Protein AF-A0A0S8BFP9-F1 (afdb_monomer_lite)

Structure (mmCIF, N/CA/C/O backbone):
data_AF-A0A0S8BFP9-F1
#
_entry.id   AF-A0A0S8BFP9-F1
#
loop_
_atom_site.group_PDB
_atom_site.id
_atom_site.type_symbol
_atom_site.label_atom_id
_atom_site.label_alt_id
_atom_site.label_comp_id
_atom_site.label_asym_id
_atom_site.label_entity_id
_atom_site.label_seq_id
_atom_site.pdbx_PDB_ins_code
_atom_site.Cartn_x
_atom_site.Cartn_y
_atom_site.Cartn_z
_atom_site.occupancy
_atom_site.B_iso_or_equiv
_atom_site.auth_seq_id
_atom_site.auth_comp_id
_atom_site.auth_asym_id
_atom_site.auth_atom_id
_atom_site.pdbx_PDB_model_num
ATOM 1 N N . MET A 1 1 ? 27.212 2.553 -11.081 1.00 52.69 1 MET A N 1
ATOM 2 C CA . MET A 1 1 ? 25.818 2.600 -11.559 1.00 52.69 1 MET A CA 1
ATOM 3 C C . MET A 1 1 ? 25.755 3.638 -12.652 1.00 52.69 1 MET A C 1
ATOM 5 O O . MET A 1 1 ? 26.183 4.760 -12.405 1.00 52.69 1 MET A O 1
ATOM 9 N N . ASP A 1 2 ? 25.325 3.248 -13.846 1.00 47.03 2 ASP A N 1
ATOM 10 C CA . ASP A 1 2 ? 25.169 4.164 -14.972 1.00 47.03 2 ASP A CA 1
ATOM 11 C C . ASP A 1 2 ? 23.800 4.869 -14.843 1.00 47.03 2 ASP A C 1
ATOM 13 O O . ASP A 1 2 ? 22.775 4.186 -14.775 1.00 47.03 2 ASP A O 1
ATOM 17 N N . PRO A 1 3 ? 23.735 6.209 -14.730 1.00 57.53 3 PRO A N 1
ATOM 18 C CA . PRO A 1 3 ? 22.481 6.944 -14.524 1.00 57.53 3 PRO A CA 1
ATOM 19 C C . PRO A 1 3 ? 21.502 6.831 -15.703 1.00 57.53 3 PRO A C 1
ATOM 21 O O . PRO A 1 3 ? 20.335 7.188 -15.564 1.00 57.53 3 PRO A O 1
ATOM 24 N N . THR A 1 4 ? 21.953 6.310 -16.845 1.00 59.19 4 THR A N 1
ATOM 25 C CA . THR A 1 4 ? 21.115 6.047 -18.022 1.00 59.19 4 THR A CA 1
ATOM 26 C C . THR A 1 4 ? 20.369 4.710 -17.963 1.00 59.19 4 THR A C 1
ATOM 28 O O . THR A 1 4 ? 19.548 4.443 -18.826 1.00 59.19 4 THR A O 1
ATOM 31 N N . GLN A 1 5 ? 20.591 3.880 -16.938 1.00 54.28 5 GLN A N 1
ATOM 32 C CA . GLN A 1 5 ? 20.039 2.521 -16.865 1.00 54.28 5 GLN A CA 1
ATOM 33 C C . GLN A 1 5 ? 18.662 2.430 -16.173 1.00 54.28 5 GLN A C 1
ATOM 35 O O . GLN A 1 5 ? 18.016 1.385 -16.217 1.00 54.28 5 GLN A O 1
ATOM 40 N N . PHE A 1 6 ? 18.173 3.517 -15.562 1.00 60.22 6 PHE A N 1
ATOM 41 C CA . PHE A 1 6 ? 16.820 3.584 -14.993 1.00 60.22 6 PHE A CA 1
ATOM 42 C C . PHE A 1 6 ? 15.785 3.871 -16.085 1.00 60.22 6 PHE A C 1
ATOM 44 O O . PHE A 1 6 ? 15.186 4.945 -16.152 1.00 60.22 6 PHE A O 1
ATOM 51 N N . HIS A 1 7 ? 15.584 2.904 -16.973 1.00 69.25 7 HIS A N 1
ATOM 52 C CA . HIS A 1 7 ? 14.454 2.913 -17.889 1.00 69.25 7 HIS A CA 1
ATOM 53 C C . HIS A 1 7 ? 13.251 2.333 -17.148 1.00 69.25 7 HIS A C 1
ATOM 55 O O . HIS A 1 7 ? 13.178 1.132 -16.913 1.00 69.25 7 HIS A O 1
ATOM 61 N N . ILE A 1 8 ? 12.326 3.199 -16.734 1.00 74.12 8 ILE A N 1
ATOM 62 C CA . ILE A 1 8 ? 11.048 2.746 -16.188 1.00 74.12 8 ILE A CA 1
ATOM 63 C C . ILE A 1 8 ? 10.265 2.108 -17.333 1.00 74.12 8 ILE A C 1
ATOM 65 O O . ILE A 1 8 ? 9.899 2.791 -18.293 1.00 74.12 8 ILE A O 1
ATOM 69 N N . ASP A 1 9 ? 10.000 0.812 -17.214 1.00 86.38 9 ASP A N 1
ATOM 70 C CA . ASP A 1 9 ? 9.051 0.136 -18.084 1.00 86.38 9 ASP A CA 1
ATOM 71 C C . ASP A 1 9 ? 7.632 0.594 -17.716 1.00 86.38 9 ASP A C 1
ATOM 73 O O . ASP A 1 9 ? 7.078 0.245 -16.671 1.00 86.38 9 ASP A O 1
ATOM 77 N N . TRP A 1 10 ? 7.054 1.443 -18.568 1.00 84.31 10 TRP A N 1
ATOM 78 C CA . TRP A 1 10 ? 5.724 2.011 -18.356 1.00 84.31 10 TRP A CA 1
ATOM 79 C C . TRP A 1 10 ? 4.604 0.972 -18.440 1.00 84.31 10 TRP A C 1
ATOM 81 O O . TRP A 1 10 ? 3.555 1.187 -17.831 1.00 84.31 10 TRP A O 1
ATOM 91 N N . ALA A 1 11 ? 4.811 -0.130 -19.167 1.00 88.38 11 ALA A N 1
ATOM 92 C CA . ALA A 1 11 ? 3.841 -1.213 -19.236 1.00 88.38 11 ALA A CA 1
ATOM 93 C C . ALA A 1 11 ? 3.813 -1.964 -17.900 1.00 88.38 11 ALA A C 1
ATOM 95 O O . ALA A 1 11 ? 2.757 -2.043 -17.271 1.00 88.38 11 ALA A O 1
ATOM 96 N N . VAL A 1 12 ? 4.985 -2.378 -17.403 1.00 89.12 12 VAL A N 1
ATOM 97 C CA . VAL A 1 12 ? 5.119 -3.038 -16.091 1.00 89.12 12 VAL A CA 1
ATOM 98 C C . VAL A 1 12 ? 4.614 -2.132 -14.972 1.00 89.12 12 VAL A C 1
ATOM 100 O O . VAL A 1 12 ? 3.853 -2.567 -14.108 1.00 89.12 12 VAL A O 1
ATOM 103 N N . LEU A 1 13 ? 4.976 -0.845 -14.995 1.00 87.81 13 LEU A N 1
ATOM 104 C CA . LEU A 1 13 ? 4.480 0.116 -14.013 1.00 87.81 13 LEU A CA 1
ATOM 10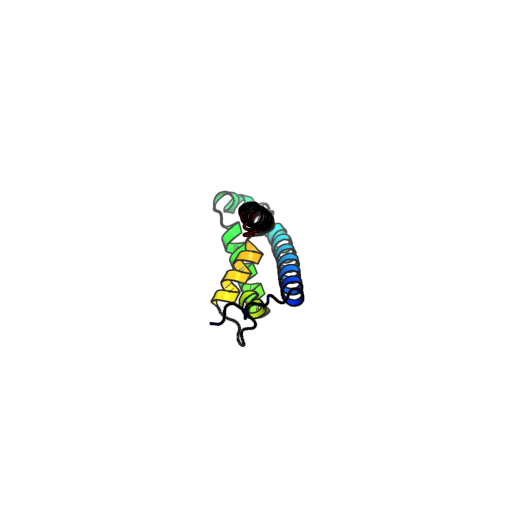5 C C . LEU A 1 13 ? 2.949 0.205 -14.027 1.00 87.81 13 LEU A C 1
ATOM 107 O O . LEU A 1 13 ? 2.330 0.208 -12.964 1.00 87.81 13 LEU A O 1
ATOM 111 N N . GLY A 1 14 ? 2.336 0.267 -15.212 1.00 86.00 14 GLY A N 1
ATOM 112 C CA . GLY A 1 14 ? 0.883 0.301 -15.359 1.00 86.00 14 GLY A CA 1
ATOM 113 C C . GLY A 1 14 ? 0.203 -0.947 -14.795 1.00 86.00 14 GLY A C 1
ATOM 114 O O . GLY A 1 14 ? -0.771 -0.827 -14.052 1.00 86.00 14 GLY A O 1
ATOM 115 N N . GLU A 1 15 ? 0.744 -2.130 -15.087 1.00 90.44 15 GLU A N 1
ATOM 116 C CA . GLU A 1 15 ? 0.239 -3.410 -14.578 1.00 90.44 15 GLU A CA 1
ATOM 117 C C . GLU A 1 15 ? 0.348 -3.509 -13.053 1.00 90.44 15 GLU A C 1
ATOM 119 O O . GLU A 1 15 ? -0.619 -3.878 -12.378 1.00 90.44 15 GLU A O 1
ATOM 124 N N . VAL A 1 16 ? 1.494 -3.119 -12.488 1.00 91.69 16 VAL A N 1
ATOM 125 C CA . VAL A 1 16 ? 1.723 -3.113 -11.037 1.00 91.69 16 VAL A CA 1
ATOM 126 C C . VAL A 1 16 ? 0.770 -2.141 -10.345 1.00 91.69 16 VAL A C 1
ATOM 128 O O . VAL A 1 16 ? 0.120 -2.514 -9.368 1.00 91.69 16 VAL A O 1
ATOM 131 N N . LEU A 1 17 ? 0.631 -0.915 -10.857 1.00 88.75 17 LEU A N 1
ATOM 132 C CA . LEU A 1 17 ? -0.293 0.075 -10.297 1.00 88.75 17 LEU A CA 1
ATOM 133 C C . LEU A 1 17 ? -1.750 -0.390 -10.394 1.00 88.75 17 LEU A C 1
ATOM 135 O O . LEU A 1 17 ? -2.485 -0.288 -9.413 1.00 88.75 17 LEU A O 1
ATOM 139 N N . GLY A 1 18 ? -2.162 -0.938 -11.540 1.00 89.06 18 GLY A N 1
ATOM 140 C CA . GLY A 1 18 ? -3.500 -1.501 -11.725 1.00 89.06 18 GLY A CA 1
ATOM 141 C C . GLY A 1 18 ? -3.785 -2.626 -10.730 1.00 89.06 18 GLY A C 1
ATOM 142 O O . GLY A 1 18 ? -4.828 -2.625 -10.075 1.00 89.06 18 GLY A O 1
ATOM 143 N N . THR A 1 19 ? -2.821 -3.526 -10.539 1.00 92.94 19 THR A N 1
ATOM 144 C CA . THR A 1 19 ? -2.912 -4.622 -9.568 1.00 92.94 19 THR A CA 1
ATOM 145 C C . THR A 1 19 ? -3.032 -4.099 -8.139 1.00 92.94 19 THR A C 1
ATOM 147 O O . THR A 1 19 ? -3.921 -4.532 -7.411 1.00 92.94 19 THR A O 1
ATOM 150 N N . ILE A 1 20 ? -2.201 -3.127 -7.742 1.00 91.06 20 ILE A N 1
ATOM 151 C CA . ILE A 1 20 ? -2.272 -2.490 -6.418 1.00 91.06 20 ILE A CA 1
ATOM 152 C C . ILE A 1 20 ? -3.646 -1.857 -6.187 1.00 91.06 20 ILE A C 1
ATOM 154 O O . ILE A 1 20 ? -4.222 -2.047 -5.119 1.00 91.06 20 ILE A O 1
ATOM 158 N N . ILE A 1 21 ? -4.182 -1.126 -7.169 1.00 89.12 21 ILE A N 1
ATOM 159 C CA . ILE A 1 21 ? -5.489 -0.465 -7.059 1.00 89.12 21 ILE A CA 1
ATOM 160 C C . ILE A 1 21 ? -6.592 -1.503 -6.858 1.00 89.12 21 ILE A C 1
ATOM 162 O O . ILE A 1 21 ? -7.374 -1.394 -5.914 1.00 89.12 21 ILE A O 1
ATOM 166 N N . VAL A 1 22 ? -6.642 -2.527 -7.715 1.00 91.19 22 VAL A N 1
ATOM 167 C CA . VAL A 1 22 ? -7.634 -3.605 -7.611 1.00 91.19 22 VAL A CA 1
ATOM 168 C C . VAL A 1 22 ? -7.517 -4.299 -6.256 1.00 91.19 22 VAL A C 1
ATOM 170 O O . VAL A 1 22 ? -8.521 -4.478 -5.568 1.00 91.19 22 VAL A O 1
ATOM 173 N N . LEU A 1 23 ? -6.296 -4.623 -5.830 1.00 92.06 23 LEU A N 1
ATOM 174 C CA . LEU A 1 23 ? -6.045 -5.285 -4.557 1.00 92.06 23 LEU A CA 1
ATOM 175 C C . LEU A 1 23 ? -6.479 -4.433 -3.362 1.00 92.06 23 LEU A C 1
ATOM 177 O O . LEU A 1 23 ? -7.138 -4.940 -2.456 1.00 92.06 23 LEU A O 1
ATOM 181 N N . ALA A 1 24 ? -6.166 -3.137 -3.381 1.00 90.94 24 ALA A N 1
ATOM 182 C CA . ALA A 1 24 ? -6.587 -2.194 -2.355 1.00 90.94 24 ALA A CA 1
ATOM 183 C C . ALA A 1 24 ? -8.116 -2.126 -2.264 1.00 90.94 24 ALA A C 1
ATOM 185 O O . ALA A 1 24 ? -8.660 -2.222 -1.166 1.00 90.94 24 ALA A O 1
ATOM 186 N N . PHE A 1 25 ? -8.825 -2.060 -3.399 1.00 90.56 25 PHE A N 1
ATOM 187 C CA . PHE A 1 25 ? -10.289 -2.106 -3.410 1.00 90.56 25 PHE A CA 1
ATOM 188 C C . PHE A 1 25 ? -10.833 -3.405 -2.808 1.00 90.56 25 PHE A C 1
ATOM 190 O O . PHE A 1 25 ? -11.739 -3.349 -1.977 1.00 90.56 25 PHE A O 1
ATOM 197 N N . PHE A 1 26 ? -10.285 -4.566 -3.178 1.00 92.44 26 PHE A N 1
ATOM 198 C CA . PHE A 1 26 ? -10.720 -5.851 -2.621 1.00 92.44 26 PHE A CA 1
ATOM 199 C C . PHE A 1 26 ? -10.506 -5.928 -1.107 1.00 92.44 26 PHE A C 1
ATOM 201 O O . PHE A 1 26 ? -11.437 -6.278 -0.380 1.00 92.44 26 PHE A O 1
ATOM 208 N N . VAL A 1 27 ? -9.314 -5.566 -0.625 1.00 91.69 27 VAL A N 1
ATOM 209 C CA . VAL A 1 27 ? -8.992 -5.562 0.810 1.00 91.69 27 VAL A CA 1
ATOM 210 C C . VAL A 1 27 ? -9.898 -4.584 1.559 1.00 91.69 27 VAL A C 1
ATOM 212 O O . VAL A 1 27 ? -10.469 -4.942 2.588 1.00 91.69 27 VAL A O 1
ATOM 215 N N . GLU A 1 28 ? -10.097 -3.379 1.022 1.00 89.69 28 GLU A N 1
ATOM 216 C CA . GLU A 1 28 ? -10.956 -2.356 1.619 1.00 89.69 28 GLU A CA 1
ATOM 217 C C . GLU A 1 28 ? -12.414 -2.828 1.715 1.00 89.69 28 GLU A C 1
ATOM 219 O O . GLU A 1 28 ? -13.022 -2.721 2.780 1.00 89.69 28 GLU A O 1
ATOM 224 N N . ARG A 1 29 ? -12.972 -3.402 0.638 1.00 92.38 29 ARG A N 1
ATOM 225 C CA . ARG A 1 29 ? -14.355 -3.910 0.622 1.00 92.38 29 ARG A CA 1
ATOM 226 C C . ARG A 1 29 ? -14.549 -5.145 1.503 1.00 92.38 29 ARG A C 1
ATOM 228 O O . ARG A 1 29 ? -15.601 -5.290 2.117 1.00 92.38 29 ARG A O 1
ATOM 235 N N . ALA A 1 30 ? -13.560 -6.032 1.591 1.00 91.44 30 ALA A N 1
ATOM 236 C CA . ALA A 1 30 ? -13.634 -7.194 2.473 1.00 91.44 30 ALA A CA 1
ATOM 237 C C . ALA A 1 30 ? -13.593 -6.778 3.953 1.00 91.44 30 ALA A C 1
ATOM 239 O O . ALA A 1 30 ? -14.377 -7.266 4.769 1.00 91.44 30 ALA A O 1
ATOM 240 N N . LEU A 1 31 ? -12.706 -5.842 4.301 1.00 90.50 31 LEU A N 1
ATOM 241 C CA . LEU A 1 31 ? -12.556 -5.364 5.672 1.00 90.50 31 LEU A CA 1
ATOM 242 C C . LEU A 1 31 ? -13.670 -4.422 6.110 1.00 90.50 31 LEU A C 1
ATOM 244 O O . LEU A 1 31 ? -13.976 -4.398 7.301 1.00 90.50 31 LEU A O 1
ATOM 248 N N . SER A 1 32 ? -14.311 -3.685 5.197 1.00 90.31 32 SER A N 1
ATOM 249 C CA . SER A 1 32 ? -15.430 -2.807 5.558 1.00 90.31 32 SER A CA 1
ATOM 250 C C . SER A 1 32 ? -16.567 -3.593 6.211 1.00 90.31 32 SER A C 1
ATOM 252 O O . SER A 1 32 ? -17.092 -3.157 7.231 1.00 90.31 32 SER A O 1
ATOM 254 N N . LEU A 1 33 ? -16.865 -4.805 5.726 1.00 89.62 33 LEU A N 1
ATOM 255 C CA . LEU A 1 33 ? -17.869 -5.691 6.332 1.00 89.62 33 LEU A CA 1
ATOM 256 C C . LEU A 1 33 ? -17.552 -6.023 7.799 1.00 89.62 33 LEU A C 1
ATOM 258 O O . LEU A 1 33 ? -18.453 -6.102 8.634 1.00 89.62 33 LEU A O 1
ATOM 262 N N . VAL A 1 34 ? -16.269 -6.195 8.125 1.00 88.25 34 VAL A N 1
ATOM 263 C CA . VAL A 1 34 ? -15.810 -6.492 9.489 1.00 88.25 34 VAL A CA 1
ATOM 264 C C . VAL A 1 34 ? -15.776 -5.223 10.341 1.00 88.25 34 VAL A C 1
ATOM 266 O O . VAL A 1 34 ? -16.234 -5.227 11.484 1.00 88.25 34 VAL A O 1
ATOM 269 N N . PHE A 1 35 ? -15.250 -4.126 9.798 1.00 87.19 35 PHE A N 1
ATOM 270 C CA . PHE A 1 35 ? -15.038 -2.875 10.525 1.00 87.19 35 PHE A CA 1
ATOM 271 C C . PHE A 1 35 ? -16.320 -2.089 10.788 1.00 87.19 35 PHE A C 1
ATOM 273 O O . PHE A 1 35 ? -16.371 -1.350 11.773 1.00 87.19 35 PHE A O 1
ATOM 280 N N . G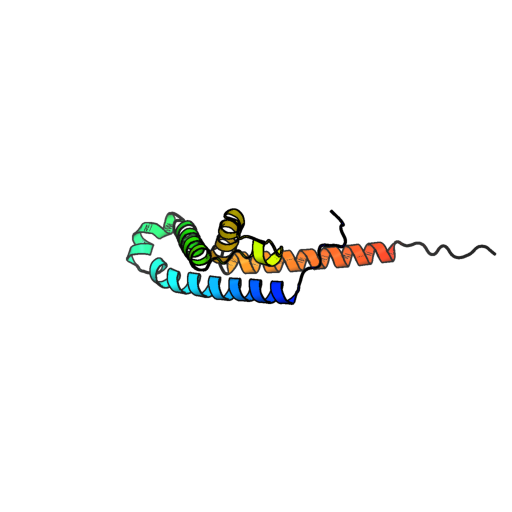LU A 1 36 ? -17.341 -2.247 9.949 1.00 85.94 36 GLU A N 1
ATOM 281 C CA . GLU A 1 36 ? -18.653 -1.611 10.110 1.00 85.94 36 GLU A CA 1
ATOM 282 C C . GLU A 1 36 ? -19.614 -2.450 10.965 1.00 85.94 36 GLU A C 1
ATOM 284 O O . GLU A 1 36 ? -20.660 -1.960 11.397 1.00 85.94 36 GLU A O 1
ATOM 289 N N . HIS A 1 37 ? -19.263 -3.702 11.281 1.00 88.69 37 HIS A N 1
ATOM 290 C CA . HIS A 1 37 ? -20.073 -4.535 12.160 1.00 88.69 37 HIS A CA 1
ATOM 291 C C . HIS A 1 37 ? -20.228 -3.876 13.545 1.00 88.69 37 HIS A C 1
ATOM 293 O O . HIS A 1 37 ? -19.243 -3.535 14.205 1.00 88.69 37 HIS A O 1
ATOM 299 N N . ARG A 1 38 ? -21.473 -3.736 14.031 1.00 81.62 38 ARG A N 1
ATOM 300 C CA . ARG A 1 38 ? -21.813 -2.979 15.261 1.00 81.62 38 ARG A CA 1
ATOM 301 C C . ARG A 1 38 ? -20.989 -3.403 16.483 1.00 81.62 38 ARG A C 1
ATOM 303 O O . ARG A 1 38 ? -20.605 -2.555 17.283 1.00 81.62 38 ARG A O 1
ATOM 310 N N . GLY A 1 39 ? -20.681 -4.697 16.613 1.00 80.56 39 GLY A N 1
ATOM 311 C CA . GLY A 1 39 ? -19.848 -5.217 17.704 1.00 80.56 39 GLY A CA 1
ATOM 312 C C . GLY A 1 39 ? -18.373 -4.808 17.609 1.00 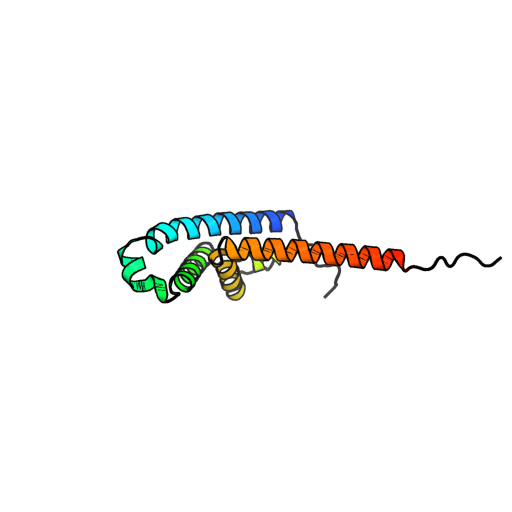80.56 39 GLY A C 1
ATOM 313 O O . GLY A 1 39 ? -17.736 -4.562 18.632 1.00 80.56 39 GLY A O 1
ATOM 314 N N . PHE A 1 40 ? -17.837 -4.683 16.393 1.00 82.88 40 PHE A N 1
ATOM 315 C CA . PHE A 1 40 ? -16.467 -4.227 16.174 1.00 82.88 40 PHE A CA 1
ATOM 316 C C . PHE A 1 40 ? -16.346 -2.729 16.468 1.00 82.88 40 PHE A C 1
ATOM 318 O O . PHE A 1 40 ? -15.468 -2.318 17.227 1.00 82.88 40 PHE A O 1
ATOM 325 N N . VAL A 1 41 ? -17.285 -1.925 15.957 1.00 82.31 41 VAL A N 1
ATOM 326 C CA . VAL A 1 41 ? -17.359 -0.480 16.224 1.00 82.31 41 VAL A CA 1
ATOM 327 C C . VAL A 1 41 ? -17.465 -0.220 17.731 1.00 82.31 41 VAL A C 1
ATOM 329 O O . VAL A 1 41 ? -16.625 0.471 18.303 1.00 82.31 41 VAL A O 1
ATOM 332 N N . ALA A 1 42 ? -18.407 -0.865 18.423 1.00 80.81 42 ALA A N 1
ATOM 333 C CA . ALA A 1 42 ? -18.596 -0.666 19.862 1.00 80.81 42 ALA A CA 1
ATOM 334 C C . ALA A 1 42 ? -17.337 -0.964 20.706 1.00 80.81 42 ALA A C 1
ATOM 336 O O . ALA A 1 42 ? -17.159 -0.393 21.783 1.00 80.81 42 ALA A O 1
ATOM 337 N N . ARG A 1 43 ? -16.447 -1.848 20.233 1.00 81.06 43 ARG A N 1
ATOM 338 C CA . ARG A 1 43 ? -15.254 -2.293 20.968 1.00 81.06 43 ARG A CA 1
ATOM 339 C C . ARG A 1 43 ? -13.967 -1.563 20.560 1.00 81.06 43 ARG A C 1
ATOM 341 O O . ARG A 1 43 ? -13.072 -1.413 21.397 1.00 81.06 43 ARG A O 1
ATOM 348 N N . PHE A 1 44 ? -13.855 -1.132 19.302 1.00 81.38 44 PHE A N 1
ATOM 349 C CA . PHE A 1 44 ? -12.574 -0.754 18.690 1.00 81.38 44 PHE A CA 1
ATOM 350 C C . PHE A 1 44 ? -12.555 0.598 17.967 1.00 81.38 44 PHE A C 1
ATOM 352 O O . PHE A 1 44 ? -11.476 1.017 17.547 1.00 81.38 44 PHE A O 1
ATOM 359 N N . ASP A 1 45 ? -13.675 1.321 17.871 1.00 71.94 45 ASP A N 1
ATOM 360 C CA . ASP A 1 45 ? -13.772 2.545 17.055 1.00 71.94 45 ASP A CA 1
ATOM 361 C C . ASP A 1 45 ? -12.805 3.676 17.462 1.00 71.94 45 ASP A C 1
ATOM 363 O O . ASP A 1 45 ? -12.458 4.517 16.643 1.00 71.94 45 ASP A O 1
ATOM 367 N N . LYS A 1 46 ? -12.276 3.658 18.695 1.00 73.94 46 LYS A N 1
ATOM 368 C CA . LYS A 1 46 ? -11.318 4.664 19.203 1.00 73.94 46 LYS A CA 1
ATOM 369 C C . LYS A 1 46 ? -9.881 4.168 19.380 1.00 73.94 46 LYS A C 1
ATOM 371 O O . LYS A 1 46 ? -9.044 4.903 19.888 1.00 73.94 46 LYS A O 1
ATOM 376 N N . LYS A 1 47 ? -9.587 2.916 19.022 1.00 79.00 47 LYS A N 1
ATOM 377 C CA . LYS A 1 47 ? -8.284 2.289 19.314 1.00 79.00 47 LYS A CA 1
ATOM 378 C C . LYS A 1 47 ? -7.307 2.284 18.136 1.00 79.00 47 LYS A C 1
ATOM 380 O O . LYS A 1 47 ? -6.232 1.718 18.270 1.00 79.00 47 LYS A O 1
ATOM 385 N N . GLY A 1 48 ? -7.689 2.831 16.978 1.00 82.00 48 GLY A N 1
ATOM 386 C CA . GLY A 1 48 ? -6.838 2.842 15.778 1.00 82.00 48 GLY A CA 1
ATOM 387 C C . GLY A 1 48 ? -6.526 1.454 15.197 1.00 82.00 48 GLY A C 1
ATOM 388 O O . GLY A 1 48 ? -5.743 1.339 14.269 1.00 82.00 48 GLY A O 1
ATOM 389 N N . LEU A 1 49 ? -7.153 0.384 15.698 1.00 85.50 49 LEU A N 1
ATOM 390 C CA . LEU A 1 49 ? -6.842 -1.005 15.325 1.00 85.50 49 LEU A CA 1
ATOM 391 C C . LEU A 1 49 ? -7.206 -1.367 13.879 1.00 85.50 49 LEU A C 1
ATOM 393 O O . LEU A 1 49 ? -6.713 -2.367 13.365 1.00 85.50 49 LEU A O 1
ATOM 397 N N . LYS A 1 50 ? -8.042 -0.559 13.220 1.00 86.06 50 LYS A N 1
ATOM 398 C CA . LYS A 1 50 ? -8.447 -0.778 11.824 1.00 86.06 50 LYS A CA 1
ATOM 399 C C . LYS A 1 50 ? -7.231 -0.758 10.888 1.00 86.06 50 LYS A C 1
ATOM 401 O O . LYS A 1 50 ? -7.130 -1.611 10.014 1.00 86.06 50 LYS A O 1
ATOM 406 N N . GLU A 1 51 ? -6.287 0.152 11.123 1.00 88.56 51 GLU A N 1
ATOM 407 C CA . GLU A 1 51 ? -5.095 0.329 10.285 1.00 88.56 51 GLU A CA 1
ATOM 408 C C . GLU A 1 51 ? -4.110 -0.855 10.402 1.00 88.56 51 GLU A C 1
ATOM 410 O O . GLU A 1 51 ? -3.797 -1.449 9.370 1.00 88.56 51 GLU A O 1
ATOM 415 N N . PRO A 1 52 ? -3.685 -1.307 11.605 1.00 90.69 52 PRO A N 1
ATOM 416 C CA . PRO A 1 52 ? -2.865 -2.512 11.740 1.00 90.69 52 PRO A CA 1
ATOM 417 C C . PRO A 1 52 ? -3.521 -3.779 11.191 1.00 90.69 52 PRO A C 1
ATOM 419 O O . PRO A 1 52 ? -2.829 -4.618 10.622 1.00 90.69 52 PRO A O 1
ATOM 422 N N . ILE A 1 53 ? -4.841 -3.936 11.348 1.00 91.88 53 ILE A N 1
ATOM 423 C CA . ILE A 1 53 ? -5.557 -5.097 10.803 1.00 91.88 53 ILE A CA 1
ATOM 424 C C . ILE A 1 53 ? -5.554 -5.043 9.274 1.00 91.88 53 ILE A C 1
ATOM 426 O O . ILE A 1 53 ? -5.259 -6.052 8.637 1.00 91.88 53 ILE A O 1
ATOM 430 N N . ALA A 1 54 ? -5.821 -3.874 8.682 1.00 92.19 54 ALA A N 1
ATOM 431 C CA . ALA A 1 54 ? -5.749 -3.696 7.236 1.00 92.19 54 ALA A CA 1
ATOM 432 C C . ALA A 1 54 ? -4.350 -3.992 6.695 1.00 92.19 54 ALA A C 1
ATOM 434 O O . ALA A 1 54 ? -4.213 -4.736 5.725 1.00 92.19 54 ALA A O 1
ATOM 435 N N . PHE A 1 55 ? -3.315 -3.496 7.373 1.00 94.50 55 PHE A N 1
ATOM 436 C CA . PHE A 1 55 ? -1.930 -3.795 7.034 1.00 94.50 55 PHE A CA 1
ATOM 437 C C . PHE A 1 55 ? -1.605 -5.286 7.143 1.00 94.50 55 PHE A C 1
ATOM 439 O O . PHE A 1 55 ? -1.041 -5.850 6.211 1.00 94.50 55 PHE A O 1
ATOM 446 N N . ALA A 1 56 ? -1.993 -5.950 8.233 1.00 95.62 56 ALA A N 1
ATOM 447 C CA . ALA A 1 56 ? -1.738 -7.376 8.420 1.00 95.62 56 ALA A CA 1
ATOM 448 C C . ALA A 1 56 ? -2.435 -8.235 7.351 1.00 95.62 56 ALA A C 1
ATOM 450 O O . ALA A 1 56 ? -1.832 -9.167 6.821 1.00 95.62 56 ALA A O 1
ATOM 451 N N . VAL A 1 57 ? -3.680 -7.903 6.997 1.00 95.75 57 VAL A N 1
ATOM 452 C CA . VAL A 1 57 ? -4.433 -8.604 5.947 1.00 95.75 57 VAL A CA 1
ATOM 453 C C . VAL A 1 57 ? -3.829 -8.345 4.568 1.00 95.75 57 VAL A C 1
ATOM 455 O O . VAL A 1 57 ? -3.644 -9.292 3.803 1.00 95.75 57 VAL A O 1
ATOM 458 N N . ALA A 1 58 ? -3.454 -7.102 4.259 1.00 95.62 58 ALA A N 1
ATOM 459 C CA . ALA A 1 58 ? -2.743 -6.783 3.026 1.00 95.62 58 ALA A CA 1
ATOM 460 C C . ALA A 1 58 ? -1.405 -7.534 2.943 1.00 95.62 58 ALA A C 1
ATOM 462 O O . ALA A 1 58 ? -1.124 -8.147 1.918 1.00 95.62 58 ALA A O 1
ATOM 463 N N . LEU A 1 59 ? -0.626 -7.567 4.032 1.00 97.06 59 LEU A N 1
ATOM 464 C CA . LEU A 1 59 ? 0.653 -8.276 4.106 1.00 97.06 59 LEU A CA 1
ATOM 465 C C . LEU A 1 59 ? 0.480 -9.776 3.875 1.00 97.06 59 LEU A C 1
ATOM 467 O O . LEU A 1 59 ? 1.187 -10.354 3.054 1.00 97.06 59 LEU A O 1
ATOM 471 N N . GLY A 1 60 ? -0.495 -10.395 4.541 1.00 97.12 60 GLY A N 1
ATOM 472 C CA . GLY A 1 60 ? -0.831 -11.797 4.310 1.00 97.12 60 GLY A CA 1
ATOM 473 C C . GLY A 1 60 ? -1.213 -12.065 2.853 1.00 97.12 60 GLY A C 1
ATOM 474 O O . GLY A 1 60 ? -0.755 -13.044 2.274 1.00 97.12 60 GLY A O 1
ATOM 475 N N . THR A 1 61 ? -1.984 -11.164 2.240 1.00 96.31 61 THR A N 1
ATOM 476 C CA . THR A 1 61 ? -2.442 -11.303 0.850 1.00 96.31 61 THR A CA 1
ATOM 477 C C . THR A 1 61 ? -1.287 -11.205 -0.148 1.00 96.31 61 THR A C 1
ATOM 479 O O . THR A 1 61 ? -1.144 -12.074 -1.007 1.00 96.31 61 THR A O 1
ATOM 482 N N . VAL A 1 62 ? -0.422 -10.193 -0.021 1.00 96.88 62 VAL A N 1
ATOM 483 C CA . VAL A 1 62 ? 0.718 -10.023 -0.939 1.00 96.88 62 VAL A CA 1
ATOM 484 C C . VAL A 1 62 ? 1.768 -11.118 -0.761 1.00 96.88 62 VAL A C 1
ATOM 486 O O . VAL A 1 62 ? 2.345 -11.562 -1.747 1.00 96.88 62 VAL A O 1
ATOM 489 N N . VAL A 1 63 ? 1.983 -11.617 0.462 1.00 97.31 63 VAL A N 1
ATOM 490 C CA . VAL A 1 63 ? 2.890 -12.749 0.710 1.00 97.31 63 VAL A CA 1
ATOM 491 C C . VAL A 1 63 ? 2.317 -14.041 0.130 1.00 97.31 63 VAL A C 1
ATOM 493 O O . VAL A 1 63 ? 3.047 -14.791 -0.515 1.00 97.31 63 VAL A O 1
ATOM 496 N N . PHE A 1 64 ? 1.017 -14.290 0.315 1.00 97.25 64 PHE A N 1
ATOM 497 C CA . PHE A 1 64 ? 0.345 -15.482 -0.205 1.00 97.25 64 PHE A CA 1
ATOM 498 C C . PHE A 1 64 ? 0.407 -15.564 -1.736 1.00 97.25 64 PHE A C 1
ATOM 500 O O . PHE A 1 64 ? 0.613 -16.644 -2.285 1.00 97.25 64 PHE A O 1
ATOM 507 N N . TRP A 1 65 ? 0.293 -14.428 -2.425 1.00 96.56 65 TRP A N 1
ATOM 508 C CA . TRP A 1 65 ? 0.409 -14.356 -3.886 1.00 96.56 65 TRP A CA 1
ATOM 509 C C . TRP A 1 65 ? 1.807 -14.037 -4.399 1.00 96.56 65 TRP A C 1
ATOM 511 O O . TRP A 1 65 ? 1.987 -13.881 -5.602 1.00 96.56 65 TRP A O 1
ATOM 521 N N . GLN A 1 66 ? 2.794 -13.945 -3.508 1.00 96.00 66 GLN A N 1
ATOM 522 C CA . GLN A 1 66 ? 4.157 -13.556 -3.860 1.00 96.00 66 GLN A CA 1
ATOM 523 C C . GLN A 1 66 ? 4.208 -12.265 -4.699 1.00 96.00 66 GLN A C 1
ATOM 525 O O . GLN A 1 66 ? 5.014 -12.120 -5.615 1.00 96.00 66 GLN A O 1
ATOM 530 N N . PHE A 1 67 ? 3.350 -11.303 -4.364 1.00 95.88 67 PHE A N 1
ATOM 531 C CA . PHE A 1 67 ? 3.274 -10.015 -5.034 1.00 95.88 67 PHE A CA 1
ATOM 532 C C . PHE A 1 67 ? 4.189 -8.988 -4.357 1.00 95.88 67 PHE A C 1
ATOM 534 O O . PHE A 1 67 ? 3.814 -8.324 -3.392 1.00 95.88 67 PHE A O 1
ATOM 541 N N . ASP A 1 68 ? 5.411 -8.869 -4.870 1.00 95.44 68 ASP A N 1
ATOM 542 C CA . ASP A 1 68 ? 6.371 -7.837 -4.483 1.00 95.44 68 ASP A CA 1
ATOM 543 C C . ASP A 1 68 ? 6.467 -6.777 -5.588 1.00 95.44 68 ASP A C 1
ATOM 545 O O . ASP A 1 68 ? 7.222 -6.922 -6.550 1.00 95.44 68 ASP A O 1
ATOM 549 N N . ALA A 1 69 ? 5.703 -5.692 -5.446 1.00 93.44 69 ALA A N 1
ATOM 550 C CA . ALA A 1 69 ? 5.665 -4.624 -6.438 1.00 93.44 69 ALA A CA 1
ATOM 551 C C . ALA A 1 69 ? 7.039 -3.967 -6.647 1.00 93.44 69 ALA A C 1
ATOM 553 O O . ALA A 1 69 ? 7.349 -3.554 -7.761 1.00 93.44 69 ALA A O 1
ATOM 554 N N . LEU A 1 70 ? 7.876 -3.876 -5.607 1.00 92.50 70 LEU A N 1
ATOM 555 C CA . LEU A 1 70 ? 9.191 -3.247 -5.723 1.00 92.50 70 LEU A CA 1
ATOM 556 C C . LEU A 1 70 ? 10.176 -4.129 -6.479 1.00 92.50 70 LEU A C 1
ATOM 558 O O . LEU A 1 70 ? 10.863 -3.625 -7.365 1.00 92.50 70 LEU A O 1
ATOM 562 N N . SER A 1 71 ? 10.226 -5.426 -6.174 1.00 92.81 71 SER A N 1
ATOM 563 C CA . SER A 1 71 ? 11.061 -6.352 -6.942 1.00 92.81 71 SER A CA 1
ATOM 564 C C . SER A 1 71 ? 10.616 -6.431 -8.402 1.00 92.81 71 SER A C 1
ATOM 566 O O . SER A 1 71 ? 11.473 -6.437 -9.281 1.00 92.81 71 SER A O 1
ATOM 568 N N . ILE A 1 72 ? 9.307 -6.398 -8.680 1.00 92.62 72 ILE A N 1
ATOM 569 C CA . ILE A 1 72 ? 8.781 -6.384 -10.055 1.00 92.62 72 ILE A CA 1
ATOM 570 C C . ILE A 1 72 ? 9.206 -5.102 -10.790 1.00 92.62 72 ILE A C 1
ATOM 572 O O . ILE A 1 72 ? 9.760 -5.175 -11.884 1.00 92.62 72 ILE A O 1
ATOM 576 N N . LEU A 1 73 ? 9.012 -3.925 -10.183 1.00 90.31 73 LEU A N 1
ATOM 577 C CA . LEU A 1 73 ? 9.367 -2.639 -10.801 1.00 90.31 73 LEU A CA 1
ATOM 578 C C . LEU A 1 73 ? 10.872 -2.477 -11.033 1.00 90.31 73 LEU A C 1
ATOM 580 O O . LEU A 1 73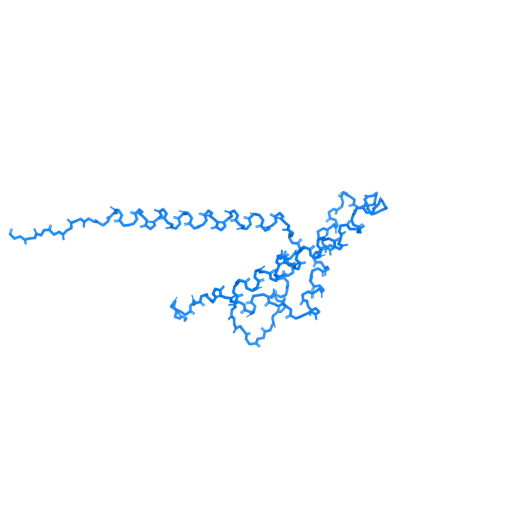 ? 11.283 -1.862 -12.013 1.00 90.31 73 LEU A O 1
ATOM 584 N N . LEU A 1 74 ? 11.693 -3.015 -10.132 1.00 90.31 74 LEU A N 1
ATOM 585 C CA . LEU A 1 74 ? 13.150 -2.972 -10.242 1.00 90.31 74 LEU A CA 1
ATOM 586 C C . LEU A 1 74 ? 13.722 -4.145 -11.045 1.00 90.31 74 LEU A C 1
ATOM 588 O O . LEU A 1 74 ? 14.942 -4.244 -11.161 1.00 90.31 74 LEU A O 1
ATOM 592 N N . SER A 1 75 ? 12.866 -5.015 -11.598 1.00 88.00 75 SER A N 1
ATOM 593 C CA . SER A 1 75 ? 13.272 -6.223 -12.328 1.00 88.00 75 SER A CA 1
ATOM 594 C C . SER A 1 75 ? 14.278 -7.076 -11.542 1.00 88.00 75 SER A C 1
ATOM 596 O O . SER A 1 75 ? 15.261 -7.571 -12.088 1.00 88.00 75 SER A O 1
ATOM 598 N N . ALA A 1 76 ? 14.067 -7.205 -10.232 1.00 87.62 76 ALA A N 1
ATOM 599 C CA . ALA A 1 76 ? 14.916 -8.011 -9.369 1.00 87.62 76 ALA A CA 1
ATOM 600 C C . ALA A 1 76 ? 14.612 -9.505 -9.557 1.00 87.62 76 ALA A C 1
ATOM 602 O O . ALA A 1 76 ? 13.453 -9.906 -9.609 1.00 87.62 76 ALA A O 1
ATOM 603 N N . ASP A 1 77 ? 15.649 -10.348 -9.552 1.00 86.19 77 ASP A N 1
ATOM 604 C CA . ASP A 1 77 ? 15.510 -11.805 -9.734 1.00 86.19 77 ASP A CA 1
ATOM 605 C C . ASP A 1 77 ? 14.710 -12.505 -8.621 1.00 86.19 77 ASP A C 1
ATOM 607 O O . ASP A 1 77 ? 14.332 -13.671 -8.752 1.00 86.19 77 ASP A O 1
ATOM 611 N N . LYS A 1 78 ? 14.527 -11.843 -7.472 1.00 90.38 78 LYS A N 1
ATOM 612 C CA . LYS A 1 78 ? 13.908 -12.428 -6.279 1.00 90.38 78 LYS A CA 1
ATOM 613 C C . LYS A 1 78 ? 13.025 -11.418 -5.567 1.00 90.38 78 LYS A C 1
ATOM 615 O O . LYS A 1 78 ? 13.372 -10.241 -5.431 1.00 90.38 78 LYS A O 1
ATOM 620 N N . ASN A 1 79 ? 11.932 -11.922 -5.010 1.00 92.75 79 ASN A N 1
ATOM 621 C CA . ASN A 1 79 ? 11.092 -11.154 -4.105 1.00 92.75 79 ASN A CA 1
ATOM 622 C C . ASN A 1 79 ? 11.821 -10.933 -2.778 1.00 92.75 79 ASN A C 1
ATOM 624 O O . ASN A 1 79 ? 12.535 -11.808 -2.278 1.00 92.75 79 ASN A O 1
ATOM 628 N N . SER A 1 80 ? 11.626 -9.757 -2.202 1.00 93.94 80 SER A N 1
ATOM 629 C CA . SER A 1 80 ? 12.221 -9.330 -0.949 1.00 93.94 80 SER A CA 1
ATOM 630 C C . SER A 1 80 ? 11.152 -9.176 0.121 1.00 93.94 80 SER A C 1
ATOM 632 O O . SER A 1 80 ? 10.047 -8.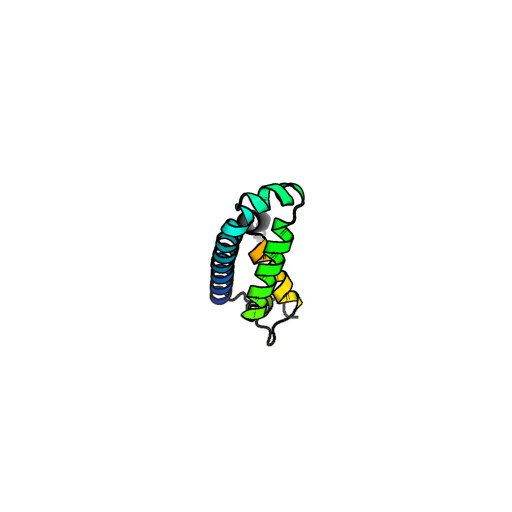693 -0.118 1.00 93.94 80 SER A O 1
ATOM 634 N N . TRP A 1 81 ? 11.505 -9.509 1.361 1.00 95.12 81 TRP A N 1
ATOM 635 C CA . TRP A 1 81 ? 10.616 -9.259 2.493 1.00 95.12 81 TRP A CA 1
ATOM 636 C C . TRP A 1 81 ? 10.284 -7.769 2.653 1.00 95.12 81 TRP A C 1
ATOM 638 O O . TRP A 1 81 ? 9.149 -7.404 2.950 1.00 95.12 81 TRP A O 1
ATOM 648 N N . VAL A 1 82 ? 11.264 -6.898 2.391 1.00 94.50 82 VAL A N 1
ATOM 649 C CA . VAL A 1 82 ? 11.067 -5.441 2.406 1.00 94.50 82 VAL A CA 1
ATOM 650 C C . VAL A 1 82 ? 10.065 -5.024 1.330 1.00 94.50 82 VAL A C 1
ATOM 652 O O . VAL A 1 82 ? 9.213 -4.173 1.577 1.00 94.50 82 VAL A O 1
ATOM 655 N N . GLY A 1 83 ? 10.133 -5.657 0.161 1.00 94.38 83 GLY A N 1
ATOM 656 C CA . GLY A 1 83 ? 9.227 -5.398 -0.944 1.00 94.38 83 GLY A CA 1
ATOM 657 C C . GLY A 1 83 ? 7.787 -5.804 -0.640 1.00 94.38 83 GLY A C 1
ATOM 658 O O . GLY A 1 83 ? 6.874 -5.006 -0.858 1.00 94.38 83 GLY A O 1
ATOM 659 N N . TYR A 1 84 ? 7.568 -6.956 0.005 1.00 96.44 84 TYR A N 1
ATOM 660 C CA . TYR A 1 84 ? 6.241 -7.332 0.511 1.00 96.44 84 TYR A CA 1
ATOM 661 C C . TYR A 1 84 ? 5.693 -6.347 1.538 1.00 96.44 84 TYR A C 1
ATOM 663 O O . TYR A 1 84 ? 4.545 -5.928 1.426 1.00 96.44 84 TYR A O 1
ATOM 671 N N . VAL A 1 85 ? 6.501 -5.951 2.524 1.00 96.19 85 VAL A N 1
ATOM 672 C CA . VAL A 1 85 ? 6.084 -5.002 3.568 1.00 96.19 85 VAL A CA 1
ATOM 673 C C . VAL A 1 85 ? 5.673 -3.662 2.960 1.00 96.19 85 VAL A C 1
ATOM 675 O O . VAL A 1 85 ? 4.628 -3.120 3.318 1.00 96.19 85 VAL A O 1
ATOM 678 N N . LEU A 1 86 ? 6.455 -3.144 2.012 1.00 93.88 86 LEU A N 1
ATOM 679 C CA . LEU A 1 86 ? 6.152 -1.878 1.349 1.00 93.88 86 LEU A CA 1
ATOM 680 C C . LEU A 1 86 ? 4.942 -1.996 0.418 1.00 93.88 86 LEU A C 1
ATOM 682 O O . LEU A 1 86 ? 4.067 -1.134 0.452 1.00 93.88 86 LEU A O 1
ATOM 686 N N . THR A 1 87 ? 4.829 -3.087 -0.341 1.00 94.69 87 THR A N 1
ATOM 687 C CA . THR A 1 87 ? 3.656 -3.353 -1.188 1.00 94.69 87 THR A CA 1
ATOM 688 C C . THR A 1 87 ? 2.382 -3.442 -0.343 1.00 94.69 87 THR A C 1
ATOM 690 O O . THR A 1 87 ? 1.383 -2.795 -0.651 1.00 94.69 87 THR A O 1
ATOM 693 N N . ALA A 1 88 ? 2.431 -4.167 0.777 1.00 95.25 88 ALA A N 1
ATOM 694 C CA . ALA A 1 88 ? 1.332 -4.275 1.728 1.00 95.25 88 ALA A CA 1
ATOM 695 C C . ALA A 1 88 ? 0.951 -2.926 2.342 1.00 95.25 88 ALA A C 1
ATOM 697 O O . ALA A 1 88 ? -0.233 -2.642 2.492 1.00 95.25 88 ALA A O 1
ATOM 698 N N . ALA A 1 89 ? 1.934 -2.083 2.675 1.00 92.81 89 ALA A N 1
ATOM 699 C CA . ALA A 1 89 ? 1.689 -0.749 3.213 1.00 92.81 89 ALA A CA 1
ATOM 700 C C . ALA A 1 89 ? 0.941 0.136 2.210 1.00 92.81 89 ALA A C 1
ATOM 702 O O . ALA A 1 89 ? 0.001 0.831 2.592 1.00 92.81 89 ALA A O 1
ATOM 703 N N . VAL A 1 90 ? 1.306 0.069 0.926 1.00 91.44 90 VAL A N 1
ATOM 704 C CA . VAL A 1 90 ? 0.610 0.805 -0.140 1.00 91.44 90 VAL A CA 1
ATOM 705 C C . VAL A 1 90 ? -0.826 0.304 -0.303 1.00 91.44 90 VAL A C 1
ATOM 707 O O . VAL A 1 90 ? -1.751 1.112 -0.347 1.00 91.44 90 VAL A O 1
ATOM 710 N N . VAL A 1 91 ? -1.029 -1.016 -0.334 1.00 92.81 91 VAL A N 1
ATOM 711 C CA . VAL A 1 91 ? -2.362 -1.633 -0.452 1.00 92.81 91 VAL A CA 1
ATOM 712 C C . VAL A 1 91 ? -3.245 -1.288 0.756 1.00 92.81 91 VAL A C 1
ATOM 714 O O . VAL A 1 91 ? -4.402 -0.909 0.592 1.00 92.81 91 VAL A O 1
ATOM 717 N N . ALA A 1 92 ? -2.700 -1.379 1.971 1.00 91.88 92 ALA A N 1
ATOM 718 C CA . ALA A 1 92 ? -3.417 -1.100 3.214 1.00 91.88 92 ALA A CA 1
ATOM 719 C C . ALA A 1 92 ? -3.672 0.391 3.465 1.00 91.88 92 ALA A C 1
ATOM 721 O O . ALA A 1 92 ? -4.613 0.731 4.181 1.00 91.88 92 ALA A O 1
ATOM 722 N N . GLY A 1 93 ? -2.862 1.281 2.879 1.00 83.25 93 GLY A N 1
ATOM 723 C CA . GLY A 1 93 ? -3.038 2.733 2.968 1.00 83.25 93 GLY A CA 1
ATOM 724 C C . GLY A 1 93 ? -4.360 3.237 2.371 1.00 83.25 93 GLY A C 1
ATOM 725 O O . GLY A 1 93 ? -4.783 4.357 2.674 1.00 83.25 93 GLY A O 1
ATOM 726 N N . GLY A 1 94 ? -5.037 2.405 1.569 1.00 70.25 94 GLY A N 1
ATOM 727 C CA . GLY A 1 94 ? -6.373 2.655 1.034 1.00 70.25 94 GLY A CA 1
ATOM 728 C C . GLY A 1 94 ? -6.474 3.915 0.167 1.00 70.25 94 GLY A C 1
ATOM 729 O O . GLY A 1 94 ? -5.482 4.560 -0.182 1.00 70.25 94 GLY A O 1
ATOM 730 N N . SER A 1 95 ? -7.711 4.304 -0.151 1.00 60.31 95 SER A N 1
ATOM 731 C CA . SER A 1 95 ? -8.011 5.464 -1.010 1.00 60.31 95 SER A CA 1
ATOM 732 C C . SER A 1 95 ? -7.385 6.791 -0.544 1.00 60.31 95 SER A C 1
ATOM 734 O O . SER A 1 95 ? -7.030 7.624 -1.377 1.00 60.31 95 SER A O 1
ATOM 736 N N . LYS A 1 96 ? -7.176 6.996 0.765 1.00 66.00 96 LYS A N 1
ATOM 737 C CA . LYS A 1 96 ? -6.540 8.216 1.301 1.00 66.00 96 LYS A CA 1
ATOM 738 C C . LYS A 1 96 ? -5.059 8.316 0.929 1.00 66.00 96 LYS A C 1
ATOM 740 O O . LYS A 1 96 ? -4.613 9.393 0.538 1.00 66.00 96 LYS A O 1
ATOM 745 N N . ALA A 1 97 ? -4.315 7.212 1.013 1.00 66.69 97 ALA A N 1
ATOM 746 C CA . ALA A 1 97 ? -2.910 7.179 0.616 1.00 66.69 97 ALA A CA 1
ATOM 747 C C . ALA A 1 97 ? -2.756 7.288 -0.907 1.00 66.69 97 ALA A C 1
ATOM 749 O O . ALA A 1 97 ? -1.881 8.007 -1.380 1.00 66.69 97 ALA A O 1
ATOM 750 N N . SER A 1 98 ? -3.636 6.645 -1.682 1.00 65.56 98 SER A N 1
ATOM 751 C CA . SER A 1 98 ? -3.615 6.741 -3.148 1.00 65.56 98 SER A CA 1
ATOM 752 C C . SER A 1 98 ? -3.904 8.161 -3.648 1.00 65.56 98 SER A C 1
ATOM 754 O O . SER A 1 98 ? -3.230 8.629 -4.562 1.00 65.56 98 SER A O 1
ATOM 756 N N . ILE A 1 99 ? -4.859 8.874 -3.036 1.00 64.88 99 ILE A N 1
ATOM 757 C CA . ILE A 1 99 ? -5.161 10.276 -3.376 1.00 64.88 99 ILE A CA 1
ATOM 758 C C . ILE A 1 99 ? -3.999 11.196 -2.989 1.00 64.88 99 ILE A C 1
ATOM 760 O O . ILE A 1 99 ? -3.623 12.051 -3.788 1.00 64.88 99 ILE A O 1
ATOM 764 N N . ALA A 1 100 ? -3.409 11.009 -1.804 1.00 69.00 100 ALA A N 1
ATOM 765 C CA . ALA A 1 100 ? -2.235 11.772 -1.382 1.00 69.00 100 ALA A CA 1
ATOM 766 C C . ALA A 1 100 ? -1.054 11.556 -2.343 1.00 69.00 100 ALA A C 1
ATOM 768 O O . ALA A 1 100 ? -0.516 12.522 -2.875 1.00 69.00 100 ALA A O 1
ATOM 769 N N . LEU A 1 101 ? -0.742 10.299 -2.674 1.00 68.31 101 LEU A N 1
ATOM 770 C CA . LEU A 1 101 ? 0.315 9.950 -3.624 1.00 68.31 101 LEU A CA 1
ATOM 771 C C . LEU A 1 101 ? 0.066 10.553 -5.013 1.00 68.31 101 LEU A C 1
ATOM 773 O O . LEU A 1 101 ? 0.988 11.069 -5.642 1.00 68.31 101 LEU A O 1
ATOM 777 N N . PHE A 1 102 ? -1.176 10.504 -5.499 1.00 72.25 102 PHE A N 1
ATOM 778 C CA . PHE A 1 102 ? -1.535 11.085 -6.790 1.00 72.25 102 PHE A CA 1
ATOM 779 C C . PHE A 1 102 ? -1.359 12.609 -6.791 1.00 72.25 102 PHE A C 1
ATOM 781 O O . PHE A 1 102 ? -0.813 13.176 -7.740 1.00 72.25 102 PHE A O 1
ATOM 788 N N . HIS A 1 103 ? -1.769 13.272 -5.708 1.00 75.75 103 HIS A N 1
ATOM 789 C CA . HIS A 1 103 ? -1.603 14.712 -5.535 1.00 75.75 103 HIS A CA 1
ATOM 790 C C . HIS A 1 103 ? -0.119 15.111 -5.444 1.00 75.75 103 HIS A C 1
ATOM 792 O O . HIS A 1 103 ? 0.306 16.079 -6.081 1.00 75.75 103 HIS A O 1
ATOM 798 N N . ASP A 1 104 ? 0.687 14.328 -4.727 1.00 74.81 104 ASP A N 1
ATOM 799 C CA . ASP A 1 104 ? 2.129 14.534 -4.590 1.00 74.81 104 ASP A CA 1
ATOM 800 C C . ASP A 1 104 ? 2.862 14.330 -5.923 1.00 74.81 104 ASP A C 1
ATOM 802 O O . ASP A 1 104 ? 3.703 15.148 -6.305 1.00 74.81 104 ASP A O 1
ATOM 806 N N . LEU A 1 105 ? 2.491 13.303 -6.695 1.00 73.06 105 LEU A N 1
ATOM 807 C CA . LEU A 1 105 ? 3.065 13.035 -8.015 1.00 73.06 105 LEU A CA 1
ATOM 808 C C . LEU A 1 105 ? 2.753 14.154 -9.022 1.00 73.06 105 LEU A C 1
ATOM 810 O O . LEU A 1 105 ? 3.631 14.565 -9.787 1.00 73.06 105 LEU A O 1
ATOM 814 N N . MET A 1 106 ? 1.519 14.671 -9.029 1.00 74.50 106 MET A N 1
ATOM 815 C CA . MET A 1 106 ? 1.142 15.798 -9.891 1.00 74.50 106 MET A CA 1
ATOM 816 C C . MET A 1 106 ? 1.913 17.069 -9.530 1.00 74.50 106 MET A C 1
ATOM 818 O O . MET A 1 106 ? 2.434 17.750 -10.420 1.00 74.50 106 MET A O 1
ATOM 822 N N . ASN A 1 107 ? 2.047 17.360 -8.233 1.00 72.75 107 ASN A N 1
ATOM 823 C CA . ASN A 1 107 ? 2.850 18.484 -7.763 1.00 72.75 107 ASN A CA 1
ATOM 824 C C . ASN A 1 107 ? 4.320 18.336 -8.177 1.00 72.75 107 ASN A C 1
ATOM 826 O O . ASN A 1 107 ? 4.885 19.288 -8.720 1.00 72.75 107 ASN A O 1
ATOM 830 N N . ALA A 1 108 ? 4.909 17.148 -8.023 1.00 74.62 108 ALA A N 1
ATOM 831 C CA . ALA A 1 108 ? 6.289 16.871 -8.418 1.00 74.62 108 ALA A CA 1
ATOM 832 C C . ALA A 1 108 ? 6.525 17.034 -9.933 1.00 74.62 108 ALA A C 1
ATOM 834 O O . ALA A 1 108 ? 7.539 17.590 -10.349 1.00 74.62 108 ALA A O 1
ATOM 835 N N . ARG A 1 109 ? 5.584 16.622 -10.795 1.00 72.06 109 ARG A N 1
ATOM 836 C CA . ARG A 1 109 ? 5.705 16.894 -12.242 1.00 72.06 109 ARG A CA 1
ATOM 837 C C . ARG A 1 109 ? 5.608 18.384 -12.560 1.00 72.06 109 ARG A C 1
ATOM 839 O O . ARG A 1 109 ? 6.326 18.875 -13.431 1.00 72.06 109 ARG A O 1
ATOM 846 N N . SER A 1 110 ? 4.732 19.108 -11.866 1.00 70.25 110 SER A N 1
ATOM 847 C CA . SER A 1 110 ? 4.543 20.543 -12.092 1.00 70.25 110 SER A CA 1
ATOM 848 C C . SER A 1 110 ? 5.776 21.369 -11.703 1.00 70.25 110 SER A C 1
ATOM 850 O O . SER A 1 110 ? 6.112 22.326 -12.406 1.00 70.25 110 SER A O 1
ATOM 852 N N . SER A 1 111 ? 6.486 20.980 -10.636 1.00 69.06 111 SER A N 1
ATOM 853 C CA . SER A 1 111 ? 7.719 21.643 -10.206 1.00 69.06 111 SER A CA 1
ATOM 854 C C . SER A 1 111 ? 8.853 21.405 -11.200 1.00 69.06 111 SER A C 1
ATOM 856 O O . SER A 1 111 ? 9.478 22.371 -11.626 1.00 69.06 111 SER A O 1
ATOM 858 N N . VAL A 1 112 ? 9.035 20.169 -11.675 1.00 70.31 112 VAL A N 1
ATOM 859 C CA . VAL A 1 112 ? 10.054 19.827 -12.685 1.00 70.31 112 VAL A CA 1
ATOM 860 C C . VAL A 1 112 ? 9.803 20.544 -14.015 1.00 70.31 112 VAL A C 1
ATOM 862 O O . VAL A 1 112 ? 10.743 21.049 -14.631 1.00 70.31 112 VAL A O 1
ATOM 865 N N . LEU A 1 113 ? 8.543 20.647 -14.459 1.00 68.88 113 LEU A N 1
ATOM 866 C CA . LEU A 1 113 ? 8.188 21.399 -15.669 1.00 68.88 113 LEU A CA 1
ATOM 867 C C . LEU A 1 113 ? 8.449 22.903 -15.506 1.00 68.88 113 LEU A C 1
ATOM 869 O O . LEU A 1 113 ? 9.006 23.522 -16.414 1.00 68.88 113 LEU A O 1
ATOM 873 N N . LYS A 1 114 ? 8.102 23.491 -14.352 1.00 71.69 114 LYS A N 1
ATOM 874 C CA . LYS A 1 114 ? 8.408 24.900 -14.048 1.00 71.69 114 LYS A CA 1
ATOM 875 C C . LYS A 1 114 ? 9.911 25.164 -13.994 1.00 71.69 114 LYS A C 1
ATOM 877 O O . LYS A 1 114 ? 10.366 26.168 -14.534 1.00 71.69 114 LYS A O 1
ATOM 882 N N . GLU A 1 115 ? 10.676 24.277 -13.374 1.00 72.69 115 GLU A N 1
ATOM 883 C CA . GLU A 1 115 ? 12.125 24.410 -13.226 1.00 72.69 115 GLU A CA 1
ATOM 884 C C . GLU A 1 115 ? 12.846 24.232 -14.571 1.00 72.69 115 GLU A C 1
ATOM 886 O O . GLU A 1 115 ? 13.726 25.021 -14.917 1.00 72.69 115 GLU A O 1
ATOM 891 N N . SER A 1 116 ? 12.385 23.291 -15.402 1.00 69.81 116 SER A N 1
ATOM 892 C CA . SER A 1 116 ? 12.882 23.087 -16.771 1.00 69.81 116 SER A CA 1
ATOM 893 C C . SER A 1 116 ? 12.561 24.268 -17.692 1.00 69.81 116 SER A C 1
ATOM 895 O O . SER A 1 116 ? 13.419 24.684 -18.476 1.00 69.81 116 SER A O 1
ATOM 897 N N . ALA A 1 117 ? 11.361 24.851 -17.574 1.00 71.25 117 ALA A N 1
ATOM 898 C CA . ALA A 1 117 ? 10.971 26.066 -18.293 1.00 71.25 117 ALA A CA 1
ATOM 899 C C . ALA A 1 117 ? 11.782 27.294 -17.832 1.00 71.25 117 ALA A C 1
ATOM 901 O O . ALA A 1 117 ? 12.214 28.106 -18.651 1.00 71.25 117 ALA A O 1
ATOM 902 N N . ALA A 1 118 ? 12.060 27.413 -16.530 1.00 70.69 118 ALA A N 1
ATOM 903 C CA . ALA A 1 118 ? 12.897 28.479 -15.983 1.00 70.69 118 ALA A CA 1
ATOM 904 C C . ALA A 1 118 ? 14.374 28.345 -16.406 1.00 70.69 118 ALA A C 1
ATOM 906 O O . ALA A 1 118 ? 15.028 29.348 -16.700 1.00 70.69 118 ALA A O 1
ATOM 907 N N . ALA A 1 119 ? 14.899 27.119 -16.492 1.00 68.62 119 ALA A N 1
ATOM 908 C CA . ALA A 1 119 ? 16.259 26.848 -16.954 1.00 68.62 119 ALA A CA 1
ATOM 909 C C . ALA A 1 119 ? 16.442 27.124 -18.458 1.00 68.62 119 ALA A C 1
ATOM 911 O O . ALA A 1 119 ? 17.486 27.635 -18.870 1.00 68.62 119 ALA A O 1
ATOM 912 N N . THR A 1 120 ? 15.424 26.854 -19.285 1.00 64.31 120 THR A N 1
ATOM 913 C CA . THR A 1 120 ? 15.446 27.208 -20.717 1.00 64.31 120 THR A CA 1
ATOM 914 C C . THR A 1 120 ? 15.300 28.711 -20.949 1.00 64.31 120 THR A C 1
ATOM 916 O O . THR A 1 120 ? 15.959 29.243 -21.842 1.00 64.31 120 THR A O 1
ATOM 919 N N . ALA A 1 121 ? 14.533 29.419 -20.114 1.00 62.06 121 ALA A N 1
ATOM 920 C CA . ALA A 1 121 ? 14.407 30.877 -20.180 1.00 62.06 121 ALA A CA 1
ATOM 921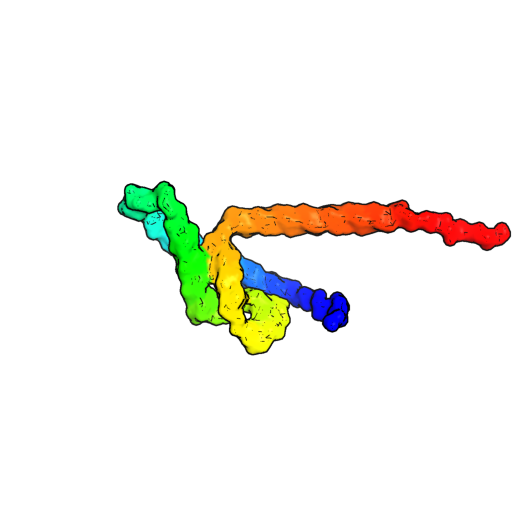 C C . ALA A 1 121 ? 15.696 31.634 -19.786 1.00 62.06 121 ALA A C 1
ATOM 923 O O . ALA A 1 121 ? 15.884 32.776 -20.200 1.00 62.06 121 ALA A O 1
ATOM 924 N N . LYS A 1 122 ? 16.604 31.012 -19.015 1.00 59.06 122 LYS A N 1
ATOM 925 C CA . LYS A 1 122 ? 17.850 31.634 -18.525 1.00 59.06 122 LYS A CA 1
ATOM 926 C C . LYS A 1 122 ? 19.085 31.461 -19.423 1.00 59.06 122 LYS A C 1
ATOM 928 O O . LYS A 1 122 ? 20.125 32.020 -19.081 1.00 59.06 122 LYS A O 1
ATOM 933 N N . LYS A 1 123 ? 19.030 30.739 -20.554 1.00 51.03 123 LYS A N 1
ATOM 934 C CA . LYS A 1 123 ? 20.177 30.671 -21.490 1.00 51.03 123 LYS A CA 1
ATOM 935 C C . LYS A 1 123 ? 20.361 32.032 -22.196 1.00 51.03 123 LYS A C 1
ATOM 937 O O . LYS A 1 123 ? 19.493 32.411 -22.982 1.00 51.03 123 LYS A O 1
ATOM 942 N N . PRO A 1 124 ? 21.466 32.772 -21.968 1.00 51.88 124 PRO A N 1
ATOM 943 C CA . PRO A 1 124 ? 21.684 34.052 -22.629 1.00 51.88 124 PRO A CA 1
ATOM 944 C C . PRO A 1 124 ? 21.987 33.837 -24.116 1.00 51.88 124 PRO A C 1
ATOM 946 O O . PRO A 1 124 ? 22.751 32.945 -24.486 1.00 51.88 124 PRO A O 1
ATOM 949 N N . LYS A 1 125 ? 21.404 34.681 -24.976 1.00 56.62 125 LYS A N 1
ATOM 950 C CA . LYS A 1 125 ? 21.750 34.782 -26.400 1.00 56.62 125 LYS A CA 1
ATOM 951 C C . LYS A 1 125 ? 23.197 35.281 -26.544 1.00 56.62 125 LYS A C 1
ATOM 953 O O . LYS A 1 125 ? 23.426 36.476 -26.668 1.00 56.62 125 LYS A O 1
ATOM 958 N N . THR A 1 126 ? 24.178 34.385 -26.559 1.00 57.28 126 THR A N 1
ATOM 959 C CA . THR A 1 126 ? 25.553 34.688 -26.991 1.00 57.28 126 THR A CA 1
ATOM 960 C C . THR A 1 126 ? 25.758 34.243 -28.440 1.00 57.28 126 THR A C 1
ATOM 962 O O . THR A 1 126 ? 26.330 33.196 -28.726 1.00 57.28 126 THR A O 1
ATOM 965 N N . LYS A 1 127 ? 25.274 35.061 -29.379 1.00 50.62 127 LYS A N 1
ATOM 966 C CA . LYS A 1 127 ? 25.729 35.131 -30.781 1.00 50.62 127 LYS A CA 1
ATOM 967 C C . LYS A 1 127 ? 25.574 36.600 -31.215 1.00 50.62 127 LYS A C 1
ATOM 969 O O . LYS A 1 127 ? 24.503 37.149 -31.007 1.00 50.62 127 LYS A O 1
ATOM 974 N N . GLY A 1 128 ? 26.555 37.297 -31.776 1.00 45.56 128 GLY A N 1
ATOM 975 C CA . GLY A 1 128 ? 27.837 36.857 -32.302 1.00 45.56 128 GLY A CA 1
ATOM 976 C C . GLY A 1 128 ? 28.876 37.977 -32.279 1.00 45.56 128 GLY A C 1
ATOM 977 O O . GLY A 1 128 ? 28.549 39.159 -32.232 1.00 45.56 128 GLY A O 1
ATOM 978 N N . LYS A 1 129 ? 30.138 37.547 -32.301 1.00 50.97 129 LYS A N 1
ATOM 979 C CA . LYS A 1 129 ? 31.250 38.322 -32.839 1.00 50.97 129 LYS A CA 1
ATOM 980 C C . LYS A 1 129 ? 31.062 38.397 -34.354 1.00 50.97 129 LYS A C 1
ATOM 982 O O . LYS A 1 129 ? 30.968 37.343 -34.982 1.00 50.97 129 LYS A O 1
ATOM 987 N N . SER A 1 130 ? 31.058 39.600 -34.907 1.00 57.19 130 SER A N 1
ATOM 988 C CA . SER A 1 130 ? 31.762 39.911 -36.149 1.00 57.19 130 SER A CA 1
ATOM 989 C C . SER A 1 130 ? 32.104 41.388 -36.174 1.00 57.19 130 SER A C 1
ATOM 991 O O . SER A 1 130 ? 31.328 42.168 -35.582 1.00 57.19 130 SER A O 1
#

Secondary structure (DSSP, 8-state):
--TT-----HHHHHHHHHHHHHHHHHHHHHHHHHHSSHHHHHHHTTS-THHHHHHHHHHHHHHHTT--HHHHHTT-SS--HHHHHHHHHHHHTHHHHHHHHHHHHHHHHHHHHHHHHHHHHT--------

Foldseek 3Di:
DPPVPPDFPPVLVVVLVVVLQVLLVVLCVVCCVVCVPPVNCVPPVPPPVSLVVQLVVLLCVCVVVVPQSVCSRVVPPDHDPVSSSVSSNSSSVHPVSVVVVVVVVVVVVVVVVVVVVVVVVPDDPPDDDD

pLDDT: mean 81.28, std 13.81, range [45.56, 97.31]

Sequence (130 aa):
MDPTQFHIDWAVLGEVLGTIIVLAFFVERALSLVFEHRGFVARFDKKGLKEPIAFAVALGTVVFWQFDALSILLSADKNSWVGYVLTAAVVAGGSKASIALFHDLMNARSSVLKESAAATAKKPKTKGKS

Radius of gyration: 21.51 Å; chains: 1; bounding box: 54×55×57 Å